Protein AF-A0A851ZNR6-F1 (afdb_monomer)

Nearest PDB structures (foldseek):
  3ra0-assembly1_A  TM=3.406E-01  e=2.303E-01  Solanum tuberosum
  3n1h-assembly1_A  TM=3.400E-01  e=3.490E-01  Solanum tuberosum
  1l3a-assembly1_C  TM=3.360E-01  e=1.451E+00  Solanum tuberosum
  8igd-assembly1_A  TM=2.932E-01  e=1.953E+00  Arabidopsis thaliana

pLDDT: mean 87.19, std 16.38, range [44.84, 98.44]

Secondary structure (DSSP, 8-state):
----HHHHTT--GGGTB-GGGHHHHHHHHHHHHTS-TT--EEEEEEEE-TTSS-EEEEEEEEEEETTEEEEEEEE--HHHHHHHHHHHHHTSPP-S----PPP------

Seq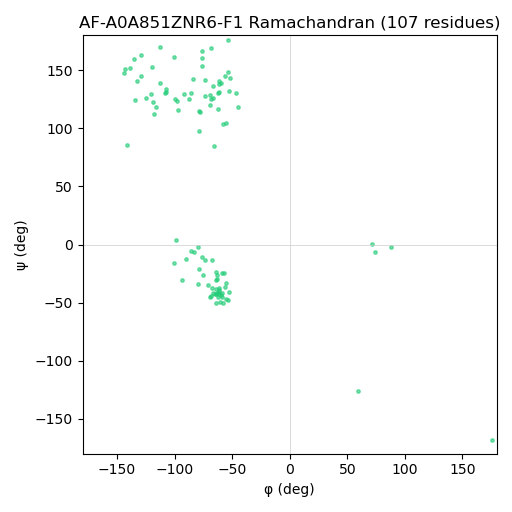uence (109 aa):
LGYGRGELLGRSWYRLLHPEDLGHVARQHLRLAGAGAEARGEVVTRLQRKDGLGWTWVYTRLRPEGPALLAHNFVISEAEAWCLRQQLAAEVPPGPPETFSPGLDFPGA

Mean predicted aligned error: 8.83 Å

Solvent-accessible surface area (backbone atoms only — not comparable to full-atom values): 6801 Å² total; per-residue (Å²): 98,82,69,56,70,78,74,50,59,94,51,63,70,75,79,34,46,39,78,87,45,47,66,61,51,49,53,53,49,57,58,45,75,79,44,59,74,85,42,73,47,76,51,76,40,39,35,51,28,68,84,68,83,48,71,42,42,32,40,35,45,36,30,47,51,87,100,44,73,46,71,51,78,41,83,48,51,70,69,56,47,55,52,51,51,50,52,61,59,67,70,52,73,81,72,79,78,79,80,78,74,77,77,88,78,75,83,87,128

Organism: NCBI:txid342381

Radius of gyration: 19.96 Å; Cα contacts (8 Å, |Δi|>4): 127; chains: 1; bounding box: 69×40×36 Å

InterPro domains:
  IPR000014 PAS domain [PS50112] (1-37)
  IPR000014 PAS domain [cd00130] (1-64)
  IPR013655 PAS fold 3 [PF08447] (1-64)
  IPR035965 PAS domain superfamily [SSF55785] (1-65)

Structure (mmCIF, N/CA/C/O backbone):
data_AF-A0A851ZNR6-F1
#
_entry.id   AF-A0A851ZNR6-F1
#
loop_
_atom_site.group_PDB
_atom_site.id
_atom_site.type_symbol
_atom_site.label_atom_id
_atom_site.label_alt_id
_atom_site.label_comp_id
_atom_site.label_asym_id
_atom_site.label_entity_id
_atom_site.label_seq_id
_atom_site.pdbx_PDB_ins_code
_atom_site.Cartn_x
_atom_site.Cartn_y
_atom_site.Cartn_z
_atom_site.occupancy
_atom_site.B_iso_or_equiv
_atom_site.auth_seq_id
_atom_site.auth_comp_id
_atom_site.auth_asym_id
_atom_site.auth_atom_id
_atom_site.pdbx_PDB_model_num
ATOM 1 N N . LEU A 1 1 ? -8.770 2.220 5.392 1.00 91.56 1 LEU A N 1
ATOM 2 C CA . LEU A 1 1 ? -7.773 3.230 5.834 1.00 91.56 1 LEU A CA 1
ATOM 3 C C . LEU A 1 1 ? -8.390 4.486 6.456 1.00 91.56 1 LEU A C 1
ATOM 5 O O . LEU A 1 1 ? -7.709 5.136 7.236 1.00 91.56 1 LEU A O 1
ATOM 9 N N . GLY A 1 2 ? -9.639 4.849 6.138 1.00 93.50 2 GLY A N 1
ATOM 10 C CA . GLY A 1 2 ? -10.305 6.015 6.742 1.00 93.50 2 GLY A CA 1
ATOM 11 C C . GLY A 1 2 ? -10.060 7.346 6.022 1.00 93.50 2 GLY A C 1
ATOM 12 O O . GLY A 1 2 ? -10.627 8.355 6.422 1.00 93.50 2 GLY A O 1
ATOM 13 N N . TYR A 1 3 ? -9.257 7.358 4.955 1.00 94.62 3 TYR A N 1
ATOM 14 C CA . TYR A 1 3 ? -9.103 8.514 4.069 1.00 94.62 3 TYR A CA 1
ATOM 15 C C . TYR A 1 3 ? -10.208 8.562 3.014 1.00 94.62 3 TYR A C 1
ATOM 17 O O . TYR A 1 3 ? -10.585 7.528 2.458 1.00 94.62 3 TYR A O 1
ATOM 25 N N . GLY A 1 4 ? -10.667 9.768 2.689 1.00 96.25 4 GLY A N 1
ATOM 26 C CA . GLY A 1 4 ? -11.435 10.023 1.476 1.00 96.25 4 GLY A CA 1
ATOM 27 C C . GLY A 1 4 ? -10.539 10.066 0.234 1.00 96.25 4 GLY A C 1
ATOM 28 O O . GLY A 1 4 ? -9.336 10.314 0.318 1.00 96.25 4 GLY A O 1
ATOM 29 N N . ARG A 1 5 ? -11.135 9.882 -0.952 1.00 94.62 5 ARG A N 1
ATOM 30 C CA . ARG A 1 5 ? -10.415 9.897 -2.241 1.00 94.62 5 ARG A CA 1
ATOM 31 C C . ARG A 1 5 ? -9.577 11.166 -2.435 1.00 94.62 5 ARG A C 1
ATOM 33 O O . ARG A 1 5 ? -8.409 11.067 -2.792 1.00 94.62 5 ARG A O 1
ATOM 40 N N . GLY A 1 6 ? -10.153 12.343 -2.180 1.00 96.31 6 GLY A N 1
ATOM 41 C CA . GLY A 1 6 ? -9.471 13.630 -2.369 1.00 96.31 6 GLY A CA 1
ATOM 42 C C . GLY A 1 6 ? -8.238 13.823 -1.479 1.00 96.31 6 GLY A C 1
ATOM 43 O O . GLY A 1 6 ? -7.314 14.519 -1.870 1.00 96.31 6 GLY A O 1
ATOM 44 N N . GLU A 1 7 ? -8.182 13.158 -0.323 1.00 94.38 7 GLU A N 1
ATOM 45 C CA . GLU A 1 7 ? -7.039 13.236 0.600 1.00 94.38 7 GLU A CA 1
ATOM 46 C C . GLU A 1 7 ? -5.852 12.366 0.149 1.00 94.38 7 GLU A C 1
ATOM 48 O O . GLU A 1 7 ? -4.714 12.574 0.589 1.00 94.38 7 GLU A O 1
ATOM 53 N N . LEU A 1 8 ? -6.136 11.366 -0.692 1.00 94.81 8 LEU A N 1
ATOM 54 C CA . LEU A 1 8 ? -5.158 10.437 -1.254 1.00 94.81 8 LEU A CA 1
ATOM 55 C C . LEU A 1 8 ? -4.640 10.897 -2.619 1.00 94.81 8 LEU A C 1
ATOM 57 O O . LEU A 1 8 ? -3.493 10.615 -2.957 1.00 94.81 8 LEU A O 1
ATOM 61 N N . LEU A 1 9 ? -5.451 11.613 -3.400 1.00 95.38 9 LEU A N 1
ATOM 62 C CA . LEU A 1 9 ? -5.009 12.181 -4.672 1.00 95.38 9 LEU A CA 1
ATOM 63 C C . LEU A 1 9 ? -3.855 13.171 -4.447 1.00 95.38 9 LEU A C 1
ATOM 65 O O . LEU A 1 9 ? -3.908 14.022 -3.565 1.00 95.38 9 LEU A O 1
ATOM 69 N N . GLY A 1 10 ? -2.780 13.028 -5.227 1.00 93.44 10 GLY A N 1
ATOM 70 C CA . GLY A 1 10 ? -1.560 13.836 -5.094 1.00 93.44 10 GLY A CA 1
ATOM 71 C C . GLY A 1 10 ? -0.678 13.482 -3.887 1.00 93.44 10 GLY A C 1
ATOM 72 O O . GLY A 1 10 ? 0.437 13.990 -3.771 1.00 93.44 10 GLY A O 1
ATOM 73 N N . ARG A 1 11 ? -1.123 12.585 -2.998 1.00 94.44 11 ARG A N 1
ATOM 74 C CA . ARG A 1 11 ? -0.309 12.086 -1.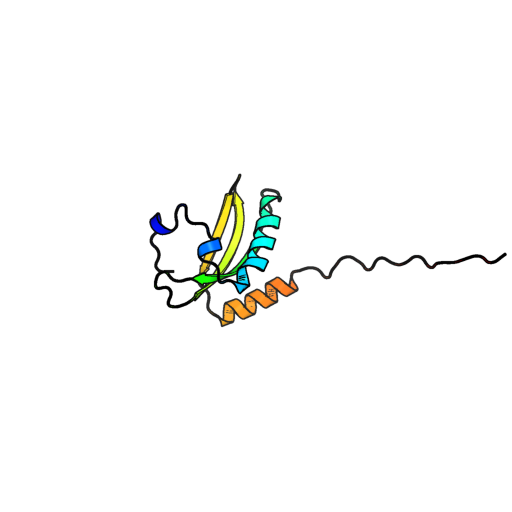889 1.00 94.44 11 ARG A CA 1
ATOM 75 C C . ARG A 1 11 ? 0.543 10.914 -2.364 1.00 94.44 11 ARG A C 1
ATOM 77 O O . ARG A 1 11 ? 0.038 9.945 -2.919 1.00 94.44 11 ARG A O 1
ATOM 84 N N . SER A 1 12 ? 1.839 10.968 -2.072 1.00 93.31 12 SER A N 1
ATOM 85 C CA . SER A 1 12 ? 2.728 9.829 -2.310 1.00 93.31 12 SER A CA 1
ATOM 86 C C . SER A 1 12 ? 2.308 8.622 -1.465 1.00 93.31 12 SER A C 1
ATOM 88 O O . SER A 1 12 ? 2.159 8.743 -0.245 1.00 93.31 12 SER A O 1
ATOM 90 N N . TRP A 1 13 ? 2.179 7.453 -2.100 1.00 92.44 13 TRP A N 1
ATOM 91 C CA . TRP A 1 13 ? 1.885 6.181 -1.429 1.00 92.44 13 TRP A CA 1
ATOM 92 C C . TRP A 1 13 ? 2.903 5.855 -0.326 1.00 92.44 13 TRP A C 1
ATOM 94 O O . TRP A 1 13 ? 2.526 5.358 0.733 1.00 92.44 13 TRP A O 1
ATOM 104 N N . TYR A 1 14 ? 4.165 6.260 -0.507 1.00 95.50 14 TYR A N 1
ATOM 105 C CA . TYR A 1 14 ? 5.231 6.085 0.482 1.00 95.50 14 TYR A CA 1
ATOM 106 C C . TYR A 1 14 ? 4.953 6.750 1.830 1.00 95.50 14 TYR A C 1
ATOM 108 O O . TYR A 1 14 ? 5.470 6.294 2.843 1.00 95.50 14 TYR A O 1
ATOM 116 N N . ARG A 1 15 ? 4.112 7.791 1.875 1.00 94.50 15 ARG A N 1
ATOM 117 C CA . ARG A 1 15 ? 3.727 8.436 3.141 1.00 94.50 15 ARG A CA 1
ATOM 118 C C . ARG A 1 15 ? 2.756 7.612 3.977 1.00 94.50 15 ARG A C 1
ATOM 120 O O . ARG A 1 15 ? 2.511 7.969 5.121 1.00 94.50 15 ARG A O 1
ATOM 127 N N . LEU A 1 16 ? 2.163 6.572 3.399 1.00 95.69 16 LEU A N 1
ATOM 128 C CA . LEU A 1 16 ? 1.234 5.688 4.094 1.00 95.69 16 LEU A CA 1
ATOM 129 C C . LEU A 1 16 ? 1.906 4.388 4.532 1.00 95.69 16 LEU A C 1
ATOM 131 O O . LEU A 1 16 ? 1.330 3.678 5.343 1.00 95.69 16 LEU A O 1
ATOM 135 N N . LEU A 1 17 ? 3.073 4.047 3.989 1.00 97.50 17 LEU A N 1
ATOM 136 C CA . LEU A 1 17 ? 3.733 2.776 4.273 1.00 97.50 17 LEU A CA 1
ATOM 137 C C . LEU A 1 17 ? 4.339 2.761 5.675 1.00 97.50 17 LEU A C 1
ATOM 139 O O . LEU A 1 17 ? 4.930 3.742 6.125 1.00 97.50 17 LEU A O 1
ATOM 143 N N . HIS A 1 18 ? 4.248 1.609 6.334 1.00 97.62 18 HIS A N 1
ATOM 144 C CA . HIS A 1 18 ? 5.037 1.342 7.529 1.00 97.62 18 HIS A CA 1
ATOM 145 C C . HIS A 1 18 ? 6.539 1.429 7.199 1.00 97.62 18 HIS A C 1
ATOM 147 O O . HIS A 1 18 ? 6.950 0.907 6.157 1.00 97.62 18 HIS A O 1
ATOM 153 N N . PRO A 1 19 ? 7.380 2.022 8.071 1.00 96.69 19 PRO A N 1
ATOM 154 C CA . PRO A 1 19 ? 8.807 2.212 7.796 1.00 96.69 19 PRO A CA 1
ATOM 155 C C . PRO A 1 19 ? 9.548 0.932 7.384 1.00 96.69 19 PRO A C 1
ATOM 157 O O . PRO A 1 19 ? 10.330 0.943 6.439 1.00 96.69 19 PRO A O 1
ATOM 160 N N . GLU A 1 20 ? 9.250 -0.191 8.039 1.00 97.50 20 GLU A N 1
ATOM 161 C CA . GLU A 1 20 ? 9.856 -1.497 7.722 1.00 97.50 20 GLU A CA 1
ATOM 162 C C . GLU A 1 20 ? 9.505 -2.026 6.322 1.00 97.50 20 GLU A C 1
ATOM 164 O O . GLU A 1 20 ? 10.248 -2.830 5.764 1.00 97.50 20 GLU A O 1
ATOM 169 N N . ASP A 1 21 ? 8.392 -1.589 5.730 1.00 97.19 21 ASP A N 1
ATOM 170 C CA . ASP A 1 21 ? 7.946 -2.099 4.431 1.00 97.19 21 ASP A CA 1
ATOM 171 C C . ASP A 1 21 ? 8.527 -1.281 3.256 1.00 97.19 21 ASP A C 1
ATOM 173 O O . ASP A 1 21 ? 8.491 -1.733 2.107 1.00 97.19 21 ASP A O 1
ATOM 177 N N . LEU A 1 22 ? 9.126 -0.109 3.524 1.00 96.31 22 LEU A N 1
ATOM 178 C CA . LEU A 1 22 ? 9.645 0.816 2.504 1.00 96.31 22 LEU A CA 1
ATOM 179 C C . LEU A 1 22 ? 10.647 0.152 1.554 1.00 96.31 22 LEU A C 1
ATOM 181 O O . LEU A 1 22 ? 10.532 0.295 0.337 1.00 96.31 22 LEU A O 1
ATOM 185 N N . GLY A 1 23 ? 11.618 -0.592 2.092 1.00 94.88 23 GLY A N 1
ATOM 186 C CA . GLY A 1 23 ? 12.687 -1.193 1.290 1.00 94.88 23 GLY A CA 1
ATOM 187 C C . GLY A 1 23 ? 12.190 -2.290 0.344 1.00 94.88 23 GLY A C 1
ATOM 188 O O . GLY A 1 23 ? 12.654 -2.403 -0.792 1.00 94.88 23 GLY A O 1
ATOM 189 N N . HIS A 1 24 ? 11.225 -3.103 0.777 1.00 92.50 24 HIS A N 1
ATOM 190 C CA . HIS A 1 24 ? 10.615 -4.116 -0.086 1.00 92.50 24 HIS A CA 1
ATOM 191 C C . HIS A 1 24 ? 9.758 -3.471 -1.184 1.00 92.50 24 HIS A C 1
ATOM 193 O O . HIS A 1 24 ? 9.911 -3.812 -2.358 1.00 92.50 24 HIS A O 1
ATOM 199 N N . VAL A 1 25 ? 8.931 -2.483 -0.829 1.00 95.38 25 VAL A N 1
ATOM 200 C CA . VAL A 1 25 ? 8.083 -1.779 -1.800 1.00 95.38 25 VAL A CA 1
ATOM 201 C C . VAL A 1 25 ? 8.910 -1.012 -2.825 1.00 95.38 25 VAL A C 1
ATOM 203 O O . VAL A 1 25 ? 8.611 -1.077 -4.013 1.00 95.38 25 VAL A O 1
ATOM 206 N N . ALA A 1 26 ? 9.974 -0.325 -2.402 1.00 95.06 26 ALA A N 1
ATOM 207 C CA . ALA A 1 26 ? 10.859 0.397 -3.310 1.00 95.06 26 ALA A CA 1
ATOM 208 C C . ALA A 1 26 ? 11.515 -0.528 -4.343 1.00 95.06 26 ALA A C 1
ATOM 210 O O . ALA A 1 26 ? 11.512 -0.201 -5.527 1.00 95.06 26 ALA A O 1
ATOM 211 N N . ARG A 1 27 ? 11.999 -1.709 -3.931 1.00 93.19 27 ARG A N 1
ATOM 212 C CA . ARG A 1 27 ? 12.541 -2.710 -4.866 1.00 93.19 27 ARG A CA 1
ATOM 213 C C . ARG A 1 27 ? 11.502 -3.143 -5.898 1.00 93.19 27 ARG A C 1
ATOM 215 O O . ARG A 1 27 ? 11.809 -3.181 -7.086 1.00 93.19 27 ARG A O 1
ATOM 222 N N . GLN A 1 28 ? 10.271 -3.420 -5.461 1.00 93.19 28 GLN A N 1
ATOM 223 C CA . GLN A 1 28 ? 9.202 -3.817 -6.376 1.00 93.19 28 GLN A CA 1
ATOM 224 C C . GLN A 1 28 ? 8.800 -2.681 -7.326 1.00 93.19 28 GLN A C 1
ATOM 226 O O . GLN A 1 28 ? 8.615 -2.913 -8.518 1.00 93.19 28 GLN A O 1
ATOM 231 N N . HIS A 1 29 ? 8.701 -1.452 -6.816 1.00 93.12 29 HIS A N 1
ATOM 232 C CA . HIS A 1 29 ? 8.397 -0.273 -7.620 1.00 93.12 29 HIS A CA 1
ATOM 233 C C . HIS A 1 29 ? 9.464 -0.052 -8.698 1.00 93.12 29 HIS A C 1
ATOM 235 O O . HIS A 1 29 ? 9.113 0.055 -9.868 1.00 93.12 29 HIS A O 1
ATOM 241 N N . LEU A 1 30 ? 10.752 -0.067 -8.339 1.00 92.19 30 LEU A N 1
ATOM 242 C CA . LEU A 1 30 ? 11.850 0.092 -9.299 1.00 92.19 30 LEU A CA 1
ATOM 243 C C . LEU A 1 30 ? 11.860 -1.020 -10.353 1.00 92.19 30 LEU A C 1
ATOM 245 O O . LEU A 1 30 ? 12.035 -0.733 -11.535 1.00 92.19 30 LEU A O 1
ATOM 249 N N . ARG A 1 31 ? 11.606 -2.273 -9.947 1.00 91.94 31 ARG A N 1
ATOM 250 C CA . ARG A 1 31 ? 11.494 -3.398 -10.884 1.00 91.94 31 ARG A CA 1
ATOM 251 C C . ARG A 1 31 ? 10.389 -3.169 -11.914 1.00 91.94 31 ARG A C 1
ATOM 253 O O . ARG A 1 31 ? 10.586 -3.489 -13.078 1.00 91.94 31 ARG A O 1
ATOM 260 N N . LEU A 1 32 ? 9.237 -2.639 -11.500 1.00 92.50 32 LEU A N 1
ATOM 261 C CA . LEU A 1 32 ? 8.101 -2.408 -12.397 1.00 92.50 32 LEU A CA 1
ATOM 262 C C . LEU A 1 32 ? 8.243 -1.141 -13.244 1.00 92.50 32 LEU A C 1
ATOM 264 O O . LEU A 1 32 ? 7.799 -1.143 -14.386 1.00 92.50 32 LEU A O 1
ATOM 268 N N . ALA A 1 33 ? 8.868 -0.086 -12.718 1.00 87.25 33 ALA A N 1
ATOM 269 C CA . ALA A 1 33 ? 9.038 1.185 -13.422 1.00 87.25 33 ALA A CA 1
ATOM 270 C C . ALA A 1 33 ? 9.896 1.058 -14.695 1.00 87.25 33 ALA A C 1
ATOM 272 O O . ALA A 1 33 ? 9.700 1.813 -15.642 1.00 87.25 33 ALA A O 1
ATOM 273 N N . GLY A 1 34 ? 10.834 0.105 -14.723 1.00 82.06 34 GLY A N 1
ATOM 274 C CA . GLY A 1 34 ? 11.668 -0.191 -15.893 1.00 82.06 34 GLY A CA 1
ATOM 275 C C . GLY A 1 34 ? 11.193 -1.375 -16.740 1.00 82.06 34 GLY A C 1
ATOM 276 O O . GLY A 1 34 ? 11.897 -1.765 -17.668 1.00 82.06 34 GLY A O 1
ATOM 277 N N . ALA A 1 35 ? 10.053 -1.989 -16.413 1.00 86.50 35 ALA A N 1
ATOM 278 C CA . ALA A 1 35 ? 9.599 -3.213 -17.066 1.00 86.50 35 ALA A CA 1
ATOM 279 C C . ALA A 1 35 ? 8.520 -2.958 -18.131 1.00 86.50 35 ALA A C 1
ATOM 281 O O . ALA A 1 35 ? 7.863 -1.920 -18.154 1.00 86.50 35 ALA A O 1
ATOM 282 N N . GLY A 1 36 ? 8.329 -3.930 -19.028 1.00 89.38 36 GLY A N 1
ATOM 283 C CA . GLY A 1 36 ? 7.295 -3.867 -20.066 1.00 89.38 36 GLY A CA 1
ATOM 284 C C . GLY A 1 36 ? 5.866 -3.961 -19.514 1.00 89.38 36 GLY A C 1
ATOM 285 O O . GLY A 1 36 ? 5.653 -4.342 -18.364 1.00 89.38 36 GLY A O 1
ATOM 286 N N . ALA A 1 37 ? 4.871 -3.680 -20.362 1.00 89.00 37 ALA A N 1
ATOM 287 C CA . ALA A 1 37 ? 3.448 -3.637 -19.993 1.00 89.00 37 ALA A CA 1
ATOM 288 C C . ALA A 1 37 ? 2.905 -4.943 -19.375 1.00 89.00 37 ALA A C 1
ATOM 290 O O . ALA A 1 37 ? 1.954 -4.916 -18.593 1.00 89.00 37 ALA A O 1
ATOM 291 N N . GLU A 1 38 ? 3.532 -6.083 -19.670 1.00 91.00 38 GLU A N 1
ATOM 292 C CA . GLU A 1 38 ? 3.157 -7.385 -19.106 1.00 91.00 38 GLU A CA 1
ATOM 293 C C . GLU A 1 38 ? 3.740 -7.659 -17.719 1.00 91.00 38 GLU A C 1
ATOM 295 O O . GLU A 1 38 ? 3.363 -8.634 -17.071 1.00 91.00 38 GLU A O 1
ATOM 300 N N . ALA A 1 39 ? 4.612 -6.788 -17.210 1.00 93.38 39 ALA A N 1
ATOM 301 C CA . ALA A 1 39 ? 5.163 -6.954 -15.879 1.00 93.38 39 ALA A CA 1
ATOM 302 C C . ALA A 1 39 ? 4.058 -6.907 -14.819 1.00 93.38 39 ALA A C 1
ATOM 304 O O . ALA A 1 39 ? 3.125 -6.097 -14.862 1.00 93.38 39 ALA A O 1
ATOM 305 N N . ARG A 1 40 ? 4.172 -7.800 -13.841 1.00 94.25 40 ARG A N 1
ATOM 306 C CA . ARG A 1 40 ? 3.292 -7.872 -12.677 1.00 94.25 40 ARG A CA 1
ATOM 307 C C . ARG A 1 40 ? 4.147 -7.907 -11.432 1.00 94.25 40 ARG A C 1
ATOM 309 O O . ARG A 1 40 ? 5.243 -8.474 -11.438 1.00 94.25 40 ARG A O 1
ATOM 316 N N . GLY A 1 41 ? 3.667 -7.279 -10.372 1.00 93.88 41 GLY A N 1
ATOM 317 C CA . GLY A 1 41 ? 4.288 -7.337 -9.063 1.00 93.88 41 GLY A CA 1
ATOM 318 C C . GLY A 1 41 ? 3.249 -7.465 -7.977 1.00 93.88 41 GLY A C 1
ATOM 319 O O . GLY A 1 41 ? 2.117 -7.021 -8.118 1.00 93.88 41 GLY A O 1
ATOM 320 N N . GLU A 1 42 ? 3.657 -8.081 -6.888 1.00 96.38 42 GLU A N 1
ATOM 321 C CA . GLU A 1 42 ? 2.816 -8.324 -5.731 1.00 96.38 42 GLU A CA 1
ATOM 322 C C . GLU A 1 42 ? 3.586 -7.906 -4.486 1.00 96.38 42 GLU A C 1
ATOM 324 O O . GLU A 1 42 ? 4.809 -8.069 -4.437 1.00 96.38 42 GLU A O 1
ATOM 329 N N . VAL A 1 43 ? 2.899 -7.283 -3.529 1.00 96.50 43 VAL A N 1
ATOM 330 C CA . VAL A 1 43 ? 3.486 -6.862 -2.251 1.00 96.50 43 VAL A CA 1
ATOM 331 C C . VAL A 1 43 ? 2.483 -7.024 -1.116 1.00 96.50 43 VAL A C 1
ATOM 333 O O . VAL A 1 43 ? 1.285 -6.817 -1.299 1.00 96.50 43 VAL A O 1
ATOM 336 N N . VAL A 1 44 ? 2.989 -7.340 0.076 1.00 98.19 44 VAL A N 1
ATOM 337 C CA . VAL A 1 44 ? 2.213 -7.386 1.324 1.00 98.19 44 VAL A CA 1
ATOM 338 C C . VAL A 1 44 ? 2.775 -6.351 2.289 1.00 98.19 44 VAL A C 1
ATOM 340 O O . VAL A 1 44 ? 3.909 -6.473 2.769 1.00 98.19 44 VAL A O 1
ATOM 343 N N . THR A 1 45 ? 1.983 -5.320 2.571 1.00 98.00 45 THR A N 1
ATOM 344 C CA . THR A 1 45 ? 2.434 -4.101 3.257 1.00 98.00 45 THR A CA 1
ATOM 345 C C . THR A 1 45 ? 1.455 -3.658 4.334 1.00 98.00 45 THR A C 1
ATOM 347 O O . THR A 1 45 ? 0.278 -4.013 4.314 1.00 98.00 45 THR A O 1
ATOM 350 N N . ARG A 1 46 ? 1.939 -2.854 5.276 1.00 98.31 46 ARG A N 1
ATOM 351 C CA . ARG A 1 46 ? 1.135 -2.146 6.269 1.00 98.31 46 ARG A CA 1
ATOM 352 C C . ARG A 1 46 ? 0.936 -0.707 5.823 1.00 98.31 46 ARG A C 1
ATOM 354 O O . ARG A 1 46 ? 1.908 0.017 5.604 1.00 98.31 46 ARG A O 1
ATOM 361 N N . LEU A 1 47 ? -0.325 -0.287 5.737 1.00 97.62 47 LEU A N 1
ATOM 362 C CA . LEU A 1 47 ? -0.700 1.098 5.455 1.00 97.62 47 LEU A CA 1
ATOM 363 C C . LEU A 1 47 ? -1.262 1.780 6.701 1.00 97.62 47 LEU A C 1
ATOM 365 O O . LEU A 1 47 ? -2.105 1.209 7.398 1.00 97.62 47 LEU A O 1
ATOM 369 N N . GLN A 1 48 ? -0.801 2.999 6.977 1.00 97.44 48 GLN A N 1
ATOM 370 C CA . GLN A 1 48 ? -1.238 3.787 8.121 1.00 97.44 48 GLN A CA 1
ATOM 371 C C . GLN A 1 48 ? -2.703 4.175 7.949 1.00 97.44 48 GLN A C 1
ATOM 373 O O . GLN A 1 48 ? -3.146 4.579 6.868 1.00 97.44 48 GLN A O 1
ATOM 378 N N . ARG A 1 49 ? -3.472 4.054 9.026 1.00 96.12 49 ARG A N 1
ATOM 379 C CA . ARG A 1 49 ? -4.838 4.569 9.087 1.00 96.12 49 ARG A CA 1
ATOM 380 C C . ARG A 1 49 ? -4.828 6.087 9.269 1.00 96.12 49 ARG A C 1
ATOM 382 O O . ARG A 1 49 ? -3.909 6.644 9.862 1.00 96.12 49 ARG A O 1
ATOM 389 N N . LYS A 1 50 ? -5.892 6.755 8.812 1.00 95.62 50 LYS A N 1
ATOM 390 C CA . LYS A 1 50 ? -6.061 8.213 8.945 1.00 95.62 50 LYS A CA 1
ATOM 391 C C . LYS A 1 50 ? -5.992 8.706 10.387 1.00 95.62 50 LYS A C 1
ATOM 393 O O . LYS A 1 50 ? -5.464 9.785 10.623 1.00 95.62 50 LYS A O 1
ATOM 398 N N . ASP A 1 51 ? -6.524 7.925 11.319 1.00 93.56 51 ASP A N 1
ATOM 399 C CA . ASP A 1 51 ? -6.511 8.236 12.751 1.00 93.56 51 ASP A CA 1
ATOM 400 C C . ASP A 1 51 ? -5.102 8.202 13.372 1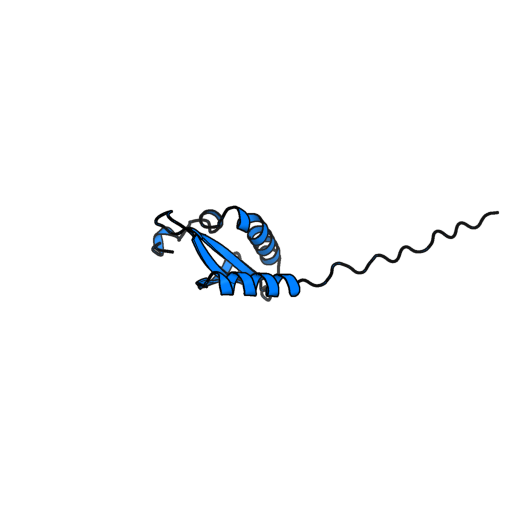.00 93.56 51 ASP A C 1
ATOM 402 O O . ASP A 1 51 ? -4.923 8.686 14.484 1.00 93.56 51 ASP A O 1
ATOM 406 N N . GLY A 1 52 ? -4.102 7.653 12.670 1.00 90.12 52 GLY A N 1
ATOM 407 C CA . GLY A 1 52 ? -2.732 7.506 13.161 1.00 90.12 52 GLY A CA 1
ATOM 408 C C . GLY A 1 52 ? -2.565 6.437 14.244 1.00 90.12 52 GLY A C 1
ATOM 409 O O . GLY A 1 52 ? -1.447 6.214 14.698 1.00 90.12 52 GLY A O 1
ATOM 410 N N . LEU A 1 53 ? -3.642 5.748 14.633 1.00 90.69 53 LEU A N 1
ATOM 411 C CA . LEU A 1 53 ? -3.663 4.827 15.774 1.00 90.69 53 LEU A CA 1
ATOM 412 C C . LEU A 1 53 ? -3.206 3.412 15.417 1.00 90.69 53 LEU A C 1
ATOM 414 O O . LEU A 1 53 ? -3.088 2.558 16.292 1.00 90.69 53 LEU A O 1
ATOM 418 N N . GLY A 1 54 ? -2.958 3.135 14.138 1.00 94.00 54 GLY A N 1
ATOM 419 C CA . GLY A 1 54 ? -2.457 1.834 13.737 1.00 94.00 54 GLY A CA 1
ATOM 420 C C . GLY A 1 54 ? -2.331 1.637 12.240 1.00 94.00 54 GLY A C 1
ATOM 421 O O . GLY A 1 54 ? -2.447 2.559 11.424 1.00 94.00 54 GLY A O 1
ATOM 422 N N . TRP A 1 55 ? -2.108 0.375 11.905 1.00 97.62 55 TRP A N 1
ATOM 423 C CA . TRP A 1 55 ? -1.790 -0.089 10.568 1.00 97.62 55 TRP A CA 1
ATOM 424 C C . TRP A 1 55 ? -2.850 -1.068 10.079 1.00 97.62 55 TRP A C 1
ATOM 426 O O . TRP A 1 55 ? -3.514 -1.745 10.861 1.00 97.62 55 TRP A O 1
ATOM 436 N N . THR A 1 56 ? -3.026 -1.139 8.769 1.00 97.94 56 THR A N 1
ATOM 437 C CA . THR A 1 56 ? -3.870 -2.138 8.115 1.00 97.94 56 THR A CA 1
ATOM 438 C C . THR A 1 56 ? -3.010 -2.936 7.156 1.00 97.94 56 THR A C 1
ATOM 440 O O . THR A 1 56 ? -2.298 -2.347 6.341 1.00 97.94 56 THR A O 1
ATOM 443 N N . TRP A 1 57 ? -3.080 -4.261 7.255 1.00 98.38 57 TRP A N 1
ATOM 444 C CA . TRP A 1 57 ? -2.439 -5.147 6.298 1.00 98.38 57 TRP A C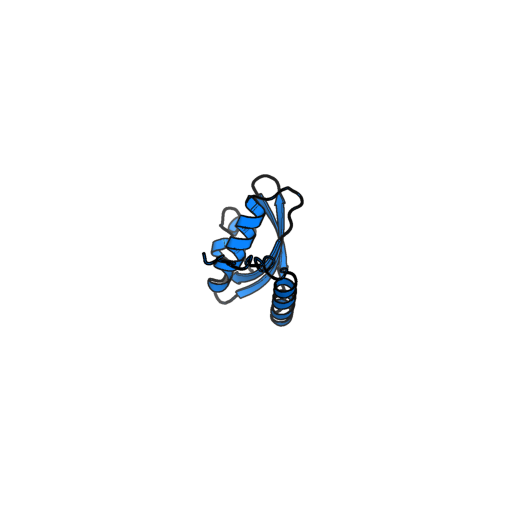A 1
ATOM 445 C C . TRP A 1 57 ? -3.151 -5.063 4.951 1.00 98.38 57 TRP A C 1
ATOM 447 O O . TRP A 1 57 ? -4.377 -5.159 4.860 1.00 98.38 57 TRP A O 1
ATOM 457 N N . VAL A 1 58 ? -2.363 -4.841 3.905 1.00 98.31 58 VAL A N 1
ATOM 458 C CA . VAL A 1 58 ? -2.831 -4.710 2.533 1.00 98.31 58 VAL A CA 1
ATOM 459 C C . VAL A 1 58 ? -1.943 -5.542 1.625 1.00 98.31 58 VAL A C 1
ATOM 461 O O . VAL A 1 58 ? -0.723 -5.365 1.583 1.00 98.31 58 VAL A O 1
ATOM 464 N N . TYR A 1 59 ? -2.579 -6.431 0.876 1.00 98.44 59 TYR A N 1
ATOM 465 C CA . TYR A 1 59 ? -1.973 -7.089 -0.267 1.00 98.44 59 TYR A CA 1
ATOM 466 C C . TYR A 1 59 ? -2.279 -6.281 -1.526 1.00 98.44 59 TYR A C 1
ATOM 468 O O . TYR A 1 59 ? -3.429 -5.919 -1.783 1.00 98.44 59 TYR A O 1
ATOM 476 N N . THR A 1 60 ? -1.246 -5.975 -2.303 1.00 97.81 60 THR A N 1
ATOM 477 C CA . THR A 1 60 ? -1.356 -5.133 -3.491 1.00 97.81 60 THR A CA 1
ATOM 478 C C . THR A 1 60 ? -0.801 -5.854 -4.704 1.00 97.81 60 THR A C 1
ATOM 480 O O . THR A 1 60 ? 0.363 -6.255 -4.718 1.00 97.81 60 THR A O 1
ATOM 483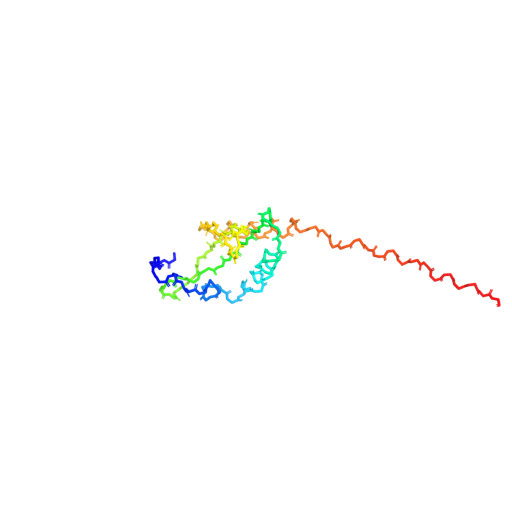 N N . ARG A 1 61 ? -1.617 -5.935 -5.756 1.00 96.94 61 ARG A N 1
ATOM 484 C CA . ARG A 1 61 ? -1.194 -6.365 -7.092 1.00 96.94 61 ARG A CA 1
ATOM 485 C C . ARG A 1 61 ? -0.938 -5.133 -7.948 1.00 96.94 61 ARG A C 1
ATOM 487 O O . ARG A 1 61 ? -1.813 -4.283 -8.098 1.00 96.94 61 ARG A O 1
ATOM 494 N N . LEU A 1 62 ? 0.269 -5.044 -8.481 1.00 95.81 62 LEU A N 1
ATOM 495 C CA . LEU A 1 62 ? 0.816 -3.920 -9.224 1.00 95.81 62 LEU A CA 1
ATOM 496 C C . LEU A 1 62 ? 1.039 -4.317 -10.682 1.00 95.81 62 LEU A C 1
ATOM 498 O O . LEU A 1 62 ? 1.553 -5.402 -10.973 1.00 95.81 62 LEU A O 1
ATOM 502 N N . ARG A 1 63 ? 0.717 -3.408 -11.599 1.00 95.25 63 ARG A N 1
ATOM 503 C CA . ARG A 1 63 ? 1.121 -3.502 -13.005 1.00 95.25 63 ARG A CA 1
ATOM 504 C C . ARG A 1 63 ? 1.445 -2.122 -13.581 1.00 95.25 63 ARG A C 1
ATOM 506 O O . ARG A 1 63 ? 0.848 -1.147 -13.121 1.00 95.25 63 ARG A O 1
ATOM 513 N N . PRO A 1 64 ? 2.345 -2.024 -14.572 1.00 95.19 64 PRO A N 1
ATOM 514 C CA . PRO A 1 64 ? 2.542 -0.791 -15.323 1.00 95.19 64 PRO A CA 1
ATOM 515 C C . PRO A 1 64 ? 1.270 -0.372 -16.067 1.00 95.19 64 PRO A C 1
ATOM 517 O O . PRO A 1 64 ? 0.559 -1.208 -16.625 1.00 95.19 64 PRO A O 1
ATOM 520 N N . GLU A 1 65 ? 0.999 0.928 -16.081 1.00 92.25 65 GLU A N 1
ATOM 521 C CA . GLU A 1 65 ? -0.063 1.571 -16.854 1.00 92.25 65 GLU A CA 1
ATOM 522 C C . GLU A 1 65 ? 0.476 2.907 -17.391 1.00 92.25 65 GLU A C 1
ATOM 524 O O . GLU A 1 65 ? 0.377 3.961 -16.7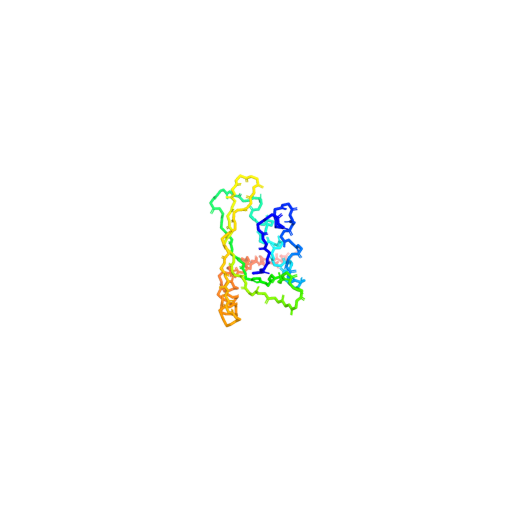59 1.00 92.25 65 GLU A O 1
ATOM 529 N N . GLY A 1 66 ? 1.141 2.841 -18.550 1.00 87.88 66 GLY A N 1
ATOM 530 C CA . GLY A 1 66 ? 1.877 3.975 -19.110 1.00 87.88 66 GLY A CA 1
ATOM 531 C C . GLY A 1 66 ? 2.982 4.454 -18.150 1.00 87.88 66 GLY A C 1
ATOM 532 O O . GLY A 1 66 ? 3.799 3.635 -17.734 1.00 87.88 66 GLY A O 1
ATOM 533 N N . PRO A 1 67 ? 3.029 5.750 -17.780 1.00 86.94 67 PRO A N 1
ATOM 534 C CA . PRO A 1 67 ? 4.012 6.275 -16.828 1.00 86.94 67 PRO A CA 1
ATOM 535 C C . PRO A 1 67 ? 3.659 5.990 -15.355 1.00 86.94 67 PRO A C 1
ATOM 537 O O . PRO A 1 67 ? 4.402 6.393 -14.462 1.00 86.94 67 PRO A O 1
ATOM 540 N N . ALA A 1 68 ? 2.512 5.361 -15.084 1.00 90.38 68 ALA A N 1
ATOM 541 C CA . ALA A 1 68 ? 2.006 5.101 -13.741 1.00 90.38 68 ALA A CA 1
ATOM 542 C C . ALA A 1 68 ? 1.999 3.600 -13.409 1.00 90.38 68 ALA A C 1
ATOM 544 O O . ALA A 1 68 ? 2.192 2.739 -14.267 1.00 90.38 68 ALA A O 1
ATOM 545 N N . LEU A 1 69 ? 1.744 3.288 -12.137 1.00 92.94 69 LEU A N 1
ATOM 546 C CA . LEU A 1 69 ? 1.422 1.937 -11.685 1.00 92.94 69 LEU A CA 1
ATOM 547 C C . LEU A 1 69 ? -0.052 1.866 -11.301 1.00 92.94 69 LEU A C 1
ATOM 549 O O . LEU A 1 69 ? -0.522 2.661 -10.484 1.00 92.94 69 LEU A O 1
ATOM 553 N N . LEU A 1 70 ? -0.751 0.861 -11.818 1.00 94.44 70 LEU A N 1
ATOM 554 C CA . LEU A 1 70 ? -2.070 0.501 -11.330 1.0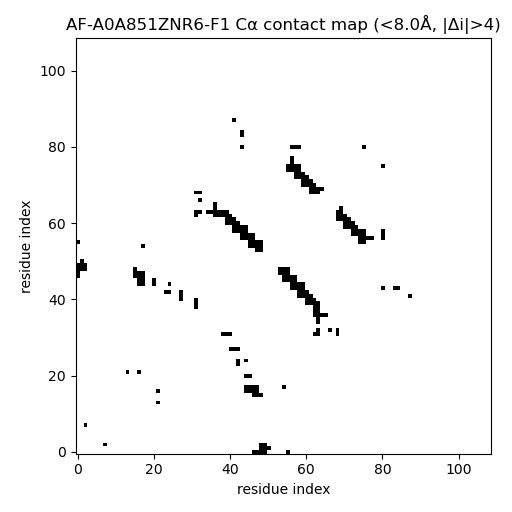0 94.44 70 LEU A CA 1
ATOM 555 C C . LEU A 1 70 ? -1.934 -0.484 -10.172 1.00 94.44 70 LEU A C 1
ATOM 557 O O . LEU A 1 70 ? -1.307 -1.537 -10.309 1.00 94.44 70 LEU A O 1
ATOM 561 N N . ALA A 1 71 ? -2.547 -0.139 -9.044 1.00 95.12 71 ALA A N 1
ATOM 562 C CA . ALA A 1 71 ? -2.520 -0.916 -7.814 1.00 95.12 71 ALA A CA 1
ATOM 563 C C . ALA A 1 71 ? -3.926 -1.415 -7.458 1.00 95.12 71 ALA A C 1
ATOM 565 O O . ALA A 1 71 ? -4.827 -0.619 -7.190 1.00 95.12 71 ALA A O 1
ATOM 566 N N . HIS A 1 72 ? -4.111 -2.732 -7.413 1.00 96.81 72 HIS A N 1
ATOM 567 C CA . HIS A 1 72 ? -5.303 -3.365 -6.848 1.00 96.81 72 HIS A CA 1
ATOM 568 C C . HIS A 1 72 ? -5.004 -3.786 -5.411 1.00 96.81 72 HIS A C 1
ATOM 570 O O . HIS A 1 72 ? -4.141 -4.632 -5.188 1.00 96.81 72 HIS A O 1
ATOM 576 N N . ASN A 1 73 ? -5.706 -3.183 -4.451 1.00 97.00 73 ASN A N 1
ATOM 577 C CA . ASN A 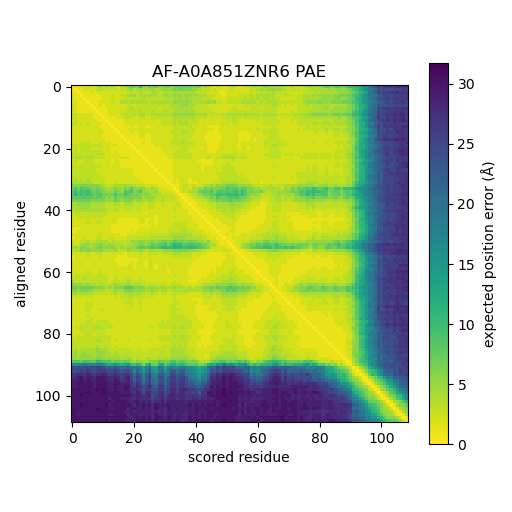1 73 ? -5.450 -3.336 -3.020 1.00 97.00 73 ASN A CA 1
ATOM 578 C C . ASN A 1 73 ? -6.533 -4.188 -2.355 1.00 97.00 73 ASN A C 1
ATOM 580 O O . ASN A 1 73 ? -7.720 -3.893 -2.492 1.00 97.00 73 ASN A O 1
ATOM 584 N N . PHE A 1 74 ? -6.115 -5.172 -1.568 1.00 98.00 74 PHE A N 1
ATOM 585 C CA . PHE A 1 74 ? -6.972 -6.040 -0.771 1.00 98.00 74 PHE A CA 1
ATOM 586 C C . PHE A 1 74 ? -6.611 -5.857 0.698 1.00 98.00 74 PHE A C 1
ATOM 588 O O . PHE A 1 74 ? -5.453 -6.030 1.076 1.00 98.00 74 PHE A O 1
ATOM 595 N N . VAL A 1 75 ? -7.587 -5.478 1.523 1.00 97.81 75 VAL A N 1
ATOM 596 C CA . VAL A 1 75 ? -7.406 -5.480 2.979 1.00 97.81 75 VAL A CA 1
ATOM 597 C C . VAL A 1 75 ? -7.436 -6.926 3.441 1.00 97.81 75 VAL A C 1
ATOM 599 O O . VAL A 1 75 ? -8.371 -7.649 3.107 1.00 97.81 75 VAL A O 1
ATOM 602 N N . ILE A 1 76 ? -6.419 -7.318 4.193 1.00 98.38 76 ILE A N 1
ATOM 603 C CA . ILE A 1 76 ? -6.239 -8.688 4.666 1.00 98.38 76 ILE A CA 1
ATOM 604 C C . ILE A 1 76 ? -6.001 -8.697 6.176 1.00 98.38 76 ILE A C 1
ATOM 606 O O . ILE A 1 76 ? -5.678 -7.674 6.787 1.00 98.38 76 ILE A O 1
ATOM 610 N N . SER A 1 77 ? -6.166 -9.862 6.779 1.00 98.31 77 SER A N 1
ATOM 611 C CA . SER A 1 77 ? -5.792 -10.147 8.159 1.00 98.31 77 SER A CA 1
ATOM 612 C C . SER A 1 77 ? -4.278 -10.328 8.315 1.00 98.31 77 SER A C 1
ATOM 614 O O . SER A 1 77 ? -3.533 -10.503 7.350 1.00 98.31 77 SER A O 1
ATOM 616 N N . GLU A 1 78 ? -3.810 -10.320 9.561 1.00 98.00 78 GLU A N 1
ATOM 617 C CA . GLU A 1 78 ? -2.410 -10.604 9.888 1.00 98.00 78 GLU A CA 1
ATOM 618 C C . GLU A 1 78 ? -1.997 -12.040 9.522 1.00 98.00 78 GLU A C 1
ATOM 620 O O . GLU A 1 78 ? -0.906 -12.246 8.994 1.00 98.00 78 GLU A O 1
ATOM 625 N N . ALA A 1 79 ? -2.881 -13.023 9.726 1.00 98.06 79 ALA A N 1
ATOM 626 C CA . ALA A 1 79 ? -2.619 -14.415 9.361 1.00 98.06 79 ALA A CA 1
ATOM 627 C C . ALA A 1 79 ? -2.470 -14.591 7.838 1.00 98.06 79 ALA A C 1
ATOM 629 O O . ALA A 1 79 ? -1.541 -15.254 7.375 1.00 98.06 79 ALA A O 1
ATOM 630 N N . GLU A 1 80 ? -3.334 -13.943 7.048 1.00 98.31 80 GLU A N 1
ATOM 631 C CA . GLU A 1 80 ? -3.210 -13.912 5.585 1.00 98.31 80 GLU A CA 1
ATOM 632 C C . GLU A 1 80 ? -1.925 -13.204 5.152 1.00 98.31 80 GLU A C 1
ATOM 634 O O . GLU A 1 80 ? -1.224 -13.693 4.268 1.00 98.31 80 GLU A O 1
ATOM 639 N N . ALA A 1 81 ? -1.570 -12.088 5.798 1.00 98.12 81 ALA A N 1
ATOM 640 C CA . ALA A 1 81 ? -0.334 -11.369 5.505 1.00 98.12 81 ALA A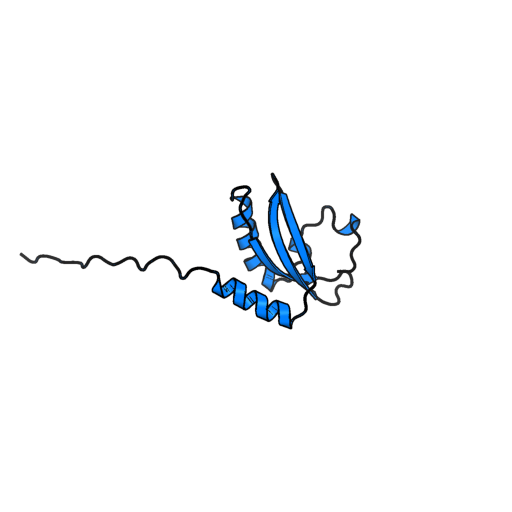 CA 1
ATOM 641 C C . ALA A 1 81 ? 0.905 -12.236 5.762 1.00 98.12 81 ALA A C 1
ATOM 643 O O . ALA A 1 81 ? 1.833 -12.249 4.951 1.00 98.12 81 ALA A O 1
ATOM 644 N N . TRP A 1 82 ? 0.910 -12.982 6.868 1.00 96.88 82 TRP A N 1
ATOM 645 C CA . TRP A 1 82 ? 1.975 -13.919 7.211 1.00 96.88 82 TRP A CA 1
ATOM 646 C C . TRP A 1 82 ? 2.104 -15.046 6.176 1.00 96.88 82 TRP A C 1
ATOM 648 O O . TRP A 1 82 ? 3.213 -15.336 5.719 1.00 96.88 82 TRP A O 1
ATOM 658 N N . CYS A 1 83 ? 0.981 -15.637 5.762 1.00 97.44 83 CYS A N 1
ATOM 659 C CA . CYS A 1 83 ? 0.952 -16.701 4.758 1.00 97.44 83 CYS A CA 1
ATOM 660 C C . CYS A 1 83 ? 1.434 -16.203 3.383 1.00 97.44 83 CYS A C 1
ATOM 662 O O . CYS A 1 83 ? 2.368 -16.760 2.804 1.00 97.44 83 CYS A O 1
ATOM 664 N N . LEU A 1 84 ? 0.882 -15.084 2.901 1.00 96.75 84 LEU A N 1
ATOM 665 C CA . LEU A 1 84 ? 1.246 -14.499 1.608 1.00 96.75 84 LEU A CA 1
ATOM 666 C C . LEU A 1 84 ? 2.719 -14.085 1.552 1.00 96.75 84 LEU A C 1
ATOM 668 O O . LEU A 1 84 ? 3.370 -14.261 0.526 1.00 96.75 84 LEU A O 1
ATOM 672 N N . ARG A 1 85 ? 3.281 -13.560 2.649 1.00 95.31 85 ARG A N 1
ATOM 673 C CA . ARG A 1 85 ? 4.711 -13.212 2.703 1.00 95.31 85 ARG A CA 1
ATOM 674 C C . ARG A 1 85 ? 5.615 -14.425 2.506 1.00 95.31 85 ARG A C 1
ATOM 676 O O . ARG A 1 85 ? 6.629 -14.297 1.829 1.00 95.31 85 ARG A O 1
ATOM 683 N N . GLN A 1 86 ? 5.255 -15.579 3.064 1.00 94.56 86 GLN A N 1
ATOM 684 C CA . GLN A 1 86 ? 6.009 -16.816 2.844 1.00 94.56 86 GLN A CA 1
ATOM 685 C C . GLN A 1 86 ? 5.883 -17.318 1.416 1.00 94.56 86 GLN A C 1
ATOM 687 O O . GLN A 1 86 ? 6.895 -17.663 0.813 1.00 94.56 86 GLN A O 1
ATOM 692 N N . GLN A 1 87 ? 4.669 -17.312 0.865 1.00 93.75 87 GLN A N 1
ATOM 693 C CA . GLN A 1 87 ? 4.452 -17.720 -0.518 1.00 93.75 87 GLN A CA 1
ATOM 694 C C . GLN A 1 87 ? 5.285 -16.859 -1.482 1.00 93.75 87 GLN A C 1
ATOM 696 O O . GLN A 1 87 ? 6.062 -17.391 -2.269 1.00 93.75 87 GLN A O 1
ATOM 701 N N . LEU A 1 88 ? 5.206 -15.530 -1.359 1.00 90.75 88 LEU A N 1
ATOM 702 C CA . LEU A 1 88 ? 5.954 -14.606 -2.217 1.00 90.75 88 LEU A CA 1
ATOM 703 C C . LEU A 1 88 ? 7.474 -14.720 -2.039 1.00 90.75 88 LEU A C 1
ATOM 705 O O . LEU A 1 88 ? 8.219 -14.472 -2.983 1.00 90.75 88 LEU A O 1
ATOM 709 N N . ALA A 1 89 ? 7.948 -15.074 -0.842 1.00 87.75 89 ALA A N 1
ATOM 710 C CA . ALA A 1 89 ? 9.367 -15.328 -0.608 1.00 87.75 89 ALA A CA 1
ATOM 711 C C . ALA A 1 89 ? 9.838 -16.636 -1.265 1.00 87.75 89 ALA A C 1
ATOM 713 O O . ALA A 1 89 ? 10.965 -16.688 -1.750 1.00 87.75 89 ALA A O 1
ATOM 714 N N . ALA A 1 90 ? 8.987 -17.665 -1.306 1.00 83.00 90 ALA A N 1
ATOM 715 C CA . ALA A 1 90 ? 9.285 -18.954 -1.929 1.00 83.00 90 ALA A CA 1
ATOM 716 C C . ALA A 1 90 ? 9.239 -18.915 -3.468 1.00 83.00 90 ALA A C 1
ATOM 718 O O . ALA A 1 90 ? 9.913 -19.706 -4.121 1.00 83.00 90 ALA A O 1
ATOM 719 N N . GLU A 1 91 ? 8.468 -17.995 -4.053 1.00 73.06 91 GLU A N 1
ATOM 720 C CA . GLU A 1 91 ? 8.372 -17.804 -5.509 1.00 73.06 91 GLU A CA 1
ATOM 721 C C . GLU A 1 91 ? 9.583 -17.068 -6.117 1.00 73.06 91 GLU A C 1
ATOM 723 O O . GLU A 1 91 ? 9.739 -17.036 -7.340 1.00 73.06 91 GLU A O 1
ATOM 728 N N . VAL A 1 92 ? 10.467 -16.488 -5.296 1.00 61.06 92 VAL A N 1
ATOM 729 C CA . VAL A 1 92 ? 11.753 -15.962 -5.776 1.00 61.06 92 VAL A CA 1
ATOM 730 C C . VAL A 1 92 ? 12.626 -17.159 -6.182 1.00 61.06 92 VAL A C 1
ATOM 732 O O . VAL A 1 92 ? 12.913 -17.992 -5.321 1.00 61.06 92 VAL A O 1
ATOM 735 N N . PRO A 1 93 ? 13.072 -17.277 -7.452 1.00 51.81 93 PRO A N 1
ATOM 736 C CA . PRO A 1 93 ? 13.940 -18.378 -7.852 1.00 51.81 93 PRO A CA 1
ATOM 737 C C . PRO A 1 93 ? 15.198 -18.397 -6.971 1.00 51.81 93 PRO A C 1
ATOM 739 O O . PRO A 1 93 ? 15.689 -17.317 -6.615 1.00 51.81 93 PRO A O 1
ATOM 742 N N . PRO A 1 94 ? 15.755 -19.578 -6.637 1.00 49.34 94 PRO A N 1
ATOM 743 C CA . PRO A 1 94 ? 17.088 -19.637 -6.050 1.00 49.34 94 PRO A CA 1
ATOM 744 C C . PRO A 1 94 ? 18.055 -18.847 -6.945 1.00 49.34 94 PRO A C 1
ATOM 746 O O . PRO A 1 94 ? 17.872 -18.791 -8.162 1.00 49.34 94 PRO A O 1
ATOM 749 N N . GLY A 1 95 ? 19.015 -18.164 -6.313 1.00 52.88 95 GLY A N 1
ATOM 750 C CA . GLY A 1 95 ? 19.939 -17.219 -6.946 1.00 52.88 95 GLY A CA 1
ATOM 751 C C . GLY A 1 95 ? 20.704 -17.779 -8.157 1.00 52.88 95 GLY A C 1
ATOM 752 O O . GLY A 1 95 ? 20.563 -18.953 -8.497 1.00 52.88 95 GLY A O 1
ATOM 753 N N . PRO A 1 96 ? 21.501 -16.931 -8.836 1.00 58.94 96 PRO A N 1
ATOM 754 C CA . PRO A 1 96 ? 22.136 -17.295 -10.101 1.00 58.94 96 PRO A CA 1
ATOM 755 C C . PRO A 1 96 ? 22.922 -18.608 -9.960 1.00 58.94 96 PRO A C 1
ATOM 757 O O . PRO A 1 96 ? 23.433 -18.878 -8.869 1.00 58.94 96 PRO A O 1
ATOM 760 N N . PRO A 1 97 ? 23.018 -19.421 -11.033 1.00 53.53 97 PRO A N 1
ATOM 761 C CA . PRO A 1 97 ? 23.759 -20.675 -10.984 1.00 53.53 97 PRO A CA 1
ATOM 762 C C . PRO A 1 97 ? 25.163 -20.386 -10.461 1.00 53.53 97 PRO A C 1
ATOM 764 O O . PRO A 1 97 ? 25.795 -19.427 -10.913 1.00 53.53 97 PRO A O 1
ATOM 767 N N . GLU A 1 98 ? 25.614 -21.180 -9.487 1.00 54.16 98 GLU A N 1
ATOM 768 C CA . GLU A 1 98 ? 26.981 -21.117 -8.984 1.00 54.16 98 GLU A CA 1
ATOM 769 C C . GLU A 1 98 ? 27.922 -21.043 -10.187 1.00 54.16 98 GLU A C 1
ATOM 771 O O . GLU A 1 98 ? 27.913 -21.918 -11.056 1.00 54.16 98 GLU A O 1
ATOM 776 N N . THR A 1 99 ? 28.686 -19.954 -10.289 1.00 47.31 99 THR A N 1
ATOM 777 C CA . THR A 1 99 ? 29.768 -19.859 -11.263 1.00 47.31 99 THR A CA 1
ATOM 778 C C . THR A 1 99 ? 30.713 -21.007 -10.972 1.00 47.31 99 THR A C 1
ATOM 780 O O . THR A 1 99 ? 31.460 -20.972 -9.998 1.00 47.31 99 THR A O 1
ATOM 783 N N . PHE A 1 100 ? 30.633 -22.040 -11.805 1.00 51.97 100 PHE A N 1
ATOM 784 C CA . PHE A 1 100 ? 31.585 -23.131 -11.856 1.00 51.97 100 PHE A CA 1
ATOM 785 C C . PHE A 1 100 ? 32.961 -22.493 -12.063 1.00 51.97 100 PHE A C 1
ATOM 787 O O . PHE A 1 100 ? 33.251 -21.976 -13.142 1.00 51.97 100 PHE A O 1
ATOM 794 N N . SER A 1 101 ? 33.779 -22.442 -11.013 1.00 51.53 101 SER A N 1
ATOM 795 C CA . SER A 1 101 ? 35.174 -22.030 -11.132 1.00 51.53 101 SER A CA 1
ATOM 796 C C . SER A 1 101 ? 35.866 -23.047 -12.042 1.00 51.53 101 SER A C 1
ATOM 798 O O . SER A 1 101 ? 35.929 -24.220 -11.663 1.00 51.53 101 SER A O 1
ATOM 800 N N . PRO A 1 102 ? 36.381 -22.672 -13.228 1.00 47.59 102 PRO A N 1
ATOM 801 C CA . PRO A 1 102 ? 37.275 -23.567 -13.933 1.00 47.59 102 PRO A CA 1
ATOM 802 C C . PRO A 1 102 ? 38.535 -23.672 -13.078 1.00 47.59 102 PRO A C 1
ATOM 804 O O . PRO A 1 102 ? 39.101 -22.656 -12.667 1.00 47.59 102 PRO A O 1
ATOM 807 N N . GLY A 1 103 ? 38.915 -24.905 -12.749 1.00 44.84 103 GLY A N 1
ATOM 808 C CA . GLY A 1 103 ? 40.126 -25.200 -11.999 1.00 44.84 103 GLY A CA 1
ATOM 809 C C . GLY A 1 103 ? 41.315 -24.432 -12.569 1.00 44.84 103 GLY A C 1
ATOM 810 O O . GLY A 1 103 ? 41.555 -24.430 -13.776 1.00 44.84 103 GLY A O 1
ATOM 811 N N . LEU A 1 104 ? 42.044 -23.761 -11.680 1.00 51.41 104 LEU A N 1
ATOM 812 C CA . LEU A 1 104 ? 43.405 -23.320 -11.937 1.00 51.41 104 LEU A CA 1
ATOM 813 C C . LEU A 1 104 ? 44.279 -24.571 -12.087 1.00 51.41 104 LEU A C 1
ATOM 815 O O . LEU A 1 104 ? 44.899 -25.010 -11.123 1.00 51.41 104 LEU A O 1
ATOM 819 N N . ASP A 1 105 ? 44.320 -25.145 -13.287 1.00 51.59 105 ASP A N 1
ATOM 820 C CA . ASP A 1 105 ? 45.436 -25.995 -13.688 1.00 51.59 105 ASP A CA 1
ATOM 821 C C . ASP A 1 105 ? 46.588 -25.069 -14.082 1.00 51.59 105 ASP A C 1
ATOM 823 O O . ASP A 1 105 ? 46.641 -24.517 -15.182 1.00 51.59 105 ASP A O 1
ATOM 827 N N . PHE A 1 106 ? 47.504 -24.859 -13.140 1.00 51.25 106 PHE A N 1
ATOM 828 C CA . PHE A 1 106 ? 48.844 -24.381 -13.450 1.00 51.25 106 PHE A CA 1
ATOM 829 C C . PHE A 1 106 ? 49.658 -25.576 -13.964 1.00 51.25 106 PHE A C 1
ATOM 831 O O . PHE A 1 106 ? 49.921 -26.488 -13.176 1.00 51.25 106 PHE A O 1
ATOM 838 N N . PRO A 1 107 ? 50.115 -25.607 -15.229 1.00 48.78 107 PRO A N 1
ATOM 839 C CA . PRO A 1 107 ? 51.153 -26.546 -15.600 1.00 48.78 107 PRO A CA 1
ATOM 840 C C . PRO A 1 107 ? 52.484 -25.986 -15.099 1.00 48.78 107 PRO A C 1
ATOM 842 O O . PRO A 1 107 ? 52.951 -24.938 -15.546 1.00 48.78 107 PRO A O 1
ATOM 845 N N . GLY A 1 108 ? 53.081 -26.686 -14.138 1.00 54.00 108 GLY A N 1
ATOM 846 C CA . GLY A 1 108 ? 54.496 -26.534 -13.846 1.00 54.00 108 GLY A CA 1
ATOM 847 C C . GLY A 1 108 ? 55.326 -27.085 -15.004 1.00 54.00 108 GLY A C 1
ATOM 848 O O . GLY A 1 108 ? 55.144 -28.242 -15.383 1.00 54.00 108 GLY A O 1
ATOM 849 N N . ALA A 1 109 ? 56.219 -26.254 -15.534 1.00 45.53 109 ALA A N 1
ATOM 850 C CA . ALA A 1 109 ? 57.511 -26.614 -16.119 1.00 45.53 109 ALA A CA 1
ATOM 851 C C . ALA A 1 109 ? 58.335 -25.334 -16.302 1.00 45.53 109 ALA A C 1
ATOM 853 O O . ALA A 1 109 ? 57.826 -24.404 -16.969 1.00 45.53 109 ALA A O 1
#

Foldseek 3Di:
DADDPVVPVVDDQLVFFDPVQNVVVVVQCVVQQPDDQPDKDKDWTWGADPVNPGTWTWIWIWGDDPNDIDIDIDTDDPVVSVVVVVVVVVPPPPDDPPPPPDDPPDDDD